Protein AF-A0A7C0V0Z5-F1 (afdb_monomer_lite)

Sequence (92 aa)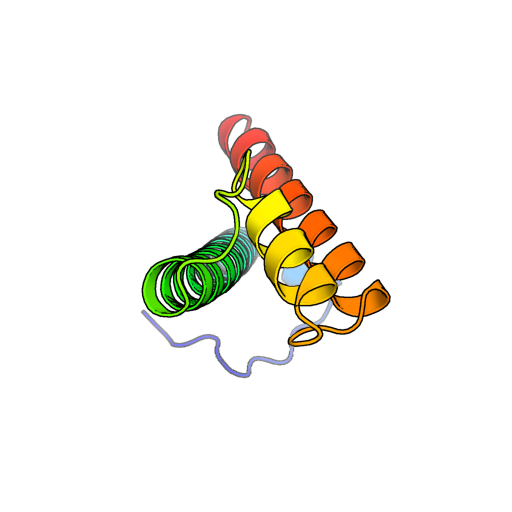:
MQTIRQRKISEEDFLKDDDLQDIVERNLEVAVEVLIDISNHIVGKRNYRKPENAADTFQVLAEEGILEENFARKLKGWVGLRNVIVHLSMLM

Structure (mmCIF, N/CA/C/O backbone):
data_AF-A0A7C0V0Z5-F1
#
_entry.id   AF-A0A7C0V0Z5-F1
#
loop_
_atom_site.group_PDB
_atom_site.id
_atom_site.type_symbol
_atom_site.label_atom_id
_atom_site.label_alt_id
_atom_site.label_comp_id
_atom_site.label_asym_id
_atom_site.label_entity_id
_atom_site.label_seq_id
_atom_site.pdbx_PDB_ins_code
_atom_site.Cartn_x
_atom_site.Cartn_y
_atom_site.Cartn_z
_atom_site.occupancy
_atom_site.B_iso_or_equiv
_atom_site.auth_seq_id
_atom_site.auth_comp_id
_atom_site.auth_asym_id
_atom_site.auth_atom_id
_atom_site.pdbx_PDB_model_num
ATOM 1 N N . MET A 1 1 ? -2.747 6.207 -25.368 1.00 41.91 1 MET A N 1
ATOM 2 C CA . MET A 1 1 ? -2.438 5.304 -24.237 1.00 41.91 1 MET A CA 1
ATOM 3 C C . MET A 1 1 ? -2.909 3.897 -24.572 1.00 41.91 1 MET A C 1
ATOM 5 O O . MET A 1 1 ? -4.089 3.601 -24.421 1.00 41.91 1 MET A O 1
ATOM 9 N N . GLN A 1 2 ? -2.016 3.052 -25.097 1.00 45.72 2 GLN A N 1
ATOM 10 C CA . GLN A 1 2 ? -2.298 1.623 -25.253 1.00 45.72 2 GLN A CA 1
ATOM 11 C C . GLN A 1 2 ? -2.376 0.985 -23.863 1.00 45.72 2 GLN A C 1
ATOM 13 O O . GLN A 1 2 ? -1.524 1.217 -23.011 1.00 45.72 2 GLN A O 1
ATOM 18 N N . THR A 1 3 ? -3.430 0.223 -23.602 1.00 52.84 3 THR A N 1
ATOM 19 C CA . THR A 1 3 ? -3.646 -0.411 -22.303 1.00 52.84 3 THR A CA 1
ATOM 20 C C . THR A 1 3 ? -2.765 -1.661 -22.225 1.00 52.84 3 THR A C 1
ATOM 22 O O . THR A 1 3 ? -3.115 -2.695 -22.781 1.00 52.84 3 THR A O 1
ATOM 25 N N . ILE A 1 4 ? -1.631 -1.587 -21.517 1.00 61.03 4 ILE A N 1
ATOM 26 C CA . ILE A 1 4 ? -0.631 -2.667 -21.295 1.00 61.03 4 ILE A CA 1
ATOM 27 C C . ILE A 1 4 ? -1.194 -3.895 -20.543 1.00 61.03 4 ILE A C 1
ATOM 29 O O . ILE A 1 4 ? -0.478 -4.827 -20.195 1.00 61.03 4 ILE A O 1
ATOM 33 N N . ARG A 1 5 ? -2.514 -3.956 -20.341 1.00 64.25 5 ARG A N 1
ATOM 34 C CA . ARG A 1 5 ? -3.210 -4.814 -19.376 1.00 64.25 5 ARG A CA 1
ATOM 35 C C . ARG A 1 5 ? -2.835 -6.296 -19.404 1.00 64.25 5 ARG A C 1
ATOM 37 O O . ARG A 1 5 ? -3.030 -6.929 -18.375 1.00 64.25 5 ARG A O 1
ATOM 44 N N . GLN A 1 6 ? -2.353 -6.855 -20.518 1.00 65.12 6 GLN A N 1
ATOM 45 C CA . GLN A 1 6 ? -2.021 -8.285 -20.621 1.00 65.12 6 GLN A CA 1
ATOM 46 C C . GLN A 1 6 ? -0.859 -8.597 -21.583 1.00 65.12 6 GLN A C 1
ATOM 48 O O . GLN A 1 6 ? -0.921 -9.564 -22.344 1.00 65.12 6 GLN A O 1
ATOM 53 N N . ARG A 1 7 ? 0.212 -7.794 -21.590 1.00 72.94 7 ARG A N 1
ATOM 54 C CA . ARG A 1 7 ? 1.404 -8.126 -22.387 1.00 72.94 7 ARG A CA 1
ATOM 55 C C . ARG A 1 7 ? 2.289 -9.101 -21.602 1.00 72.94 7 ARG A C 1
ATOM 57 O O . ARG A 1 7 ? 2.789 -8.755 -20.538 1.00 72.94 7 ARG A O 1
ATOM 64 N N . LYS A 1 8 ? 2.477 -10.325 -22.108 1.00 80.56 8 LYS A N 1
ATOM 65 C CA . LYS A 1 8 ? 3.548 -11.203 -21.613 1.00 80.56 8 LYS A CA 1
ATOM 66 C C . LYS A 1 8 ? 4.868 -10.649 -22.129 1.00 80.56 8 LYS A C 1
ATOM 68 O O . LYS A 1 8 ? 5.071 -10.613 -23.340 1.00 80.56 8 LYS A O 1
ATOM 73 N N . ILE A 1 9 ? 5.719 -10.213 -21.215 1.00 87.00 9 ILE A N 1
ATOM 74 C CA . ILE A 1 9 ? 7.058 -9.714 -21.501 1.00 87.00 9 ILE A CA 1
ATOM 75 C C . ILE A 1 9 ? 8.065 -10.560 -20.725 1.00 87.00 9 ILE A C 1
ATOM 77 O O . ILE A 1 9 ? 7.747 -11.050 -19.638 1.00 87.00 9 ILE A O 1
ATOM 81 N N . SER A 1 10 ? 9.233 -10.810 -21.316 1.00 92.12 10 SER A N 1
ATOM 82 C CA . SER A 1 10 ? 10.326 -11.436 -20.579 1.00 92.12 10 SER A CA 1
ATOM 83 C C . SER A 1 10 ? 10.891 -10.442 -19.559 1.00 92.12 10 SER A C 1
ATOM 85 O O . SER A 1 10 ? 10.738 -9.232 -19.711 1.00 92.12 10 SER A O 1
ATOM 87 N N . GLU A 1 11 ? 11.544 -10.937 -18.510 1.00 90.88 11 GLU A N 1
ATOM 88 C CA . GLU A 1 11 ? 12.234 -10.063 -17.554 1.00 90.88 11 GLU A CA 1
ATOM 89 C C . GLU A 1 11 ? 13.311 -9.217 -18.250 1.00 90.88 11 GLU A C 1
ATOM 91 O O . GLU A 1 11 ? 13.414 -8.022 -18.000 1.00 90.88 11 GLU A O 1
ATOM 96 N N . GLU A 1 12 ? 14.054 -9.811 -19.187 1.00 93.62 12 GLU A N 1
ATOM 97 C CA . GLU A 1 12 ? 15.100 -9.113 -19.936 1.00 93.62 12 GLU A CA 1
ATOM 98 C C . GLU A 1 12 ? 14.543 -7.970 -20.795 1.00 93.62 12 GLU A C 1
ATOM 100 O O . GLU A 1 12 ? 15.145 -6.901 -20.853 1.00 93.62 12 GLU A O 1
ATOM 105 N N . ASP A 1 13 ? 13.400 -8.179 -21.448 1.00 91.25 13 ASP A N 1
ATOM 106 C CA . ASP A 1 13 ? 12.758 -7.136 -22.250 1.00 91.25 13 ASP A CA 1
ATOM 107 C C . ASP A 1 13 ? 12.154 -6.039 -21.362 1.00 91.25 13 ASP A C 1
ATOM 109 O O . ASP A 1 13 ? 12.186 -4.873 -21.736 1.00 91.25 13 ASP A O 1
ATOM 113 N N . PHE A 1 14 ? 11.637 -6.392 -20.179 1.00 89.94 14 PHE A N 1
ATOM 114 C CA . PHE A 1 14 ? 11.119 -5.421 -19.211 1.00 89.94 14 PHE A CA 1
ATOM 115 C C . PHE A 1 14 ? 12.223 -4.499 -18.686 1.00 89.94 14 PHE A C 1
ATOM 117 O O . PHE A 1 14 ? 12.050 -3.286 -18.676 1.00 89.94 14 PHE A O 1
ATOM 124 N N . LEU A 1 15 ? 13.380 -5.061 -18.320 1.00 90.56 15 LEU A N 1
ATOM 125 C CA . LEU A 1 15 ? 14.527 -4.301 -17.807 1.00 90.56 15 LEU A CA 1
ATOM 126 C C . LEU A 1 15 ? 15.183 -3.380 -18.852 1.00 90.56 15 LEU A C 1
ATOM 128 O O . LEU A 1 15 ? 16.052 -2.587 -18.501 1.00 90.56 15 LEU A O 1
ATOM 132 N N . LYS A 1 16 ? 14.815 -3.506 -20.133 1.00 93.50 16 LYS A N 1
ATOM 133 C CA . LYS A 1 16 ? 15.304 -2.661 -21.236 1.00 93.50 16 LYS A CA 1
ATOM 134 C C . LYS A 1 16 ? 14.287 -1.607 -21.687 1.00 93.50 16 LYS A C 1
ATOM 136 O O . LYS A 1 16 ? 14.595 -0.842 -22.598 1.00 93.50 16 LYS A O 1
ATOM 141 N N . ASP A 1 17 ? 13.084 -1.609 -21.118 1.00 91.56 17 ASP A N 1
ATOM 142 C CA . ASP A 1 17 ? 11.971 -0.748 -21.520 1.00 91.56 17 ASP A CA 1
ATOM 143 C C . ASP A 1 17 ? 11.621 0.200 -20.364 1.00 91.56 17 ASP A C 1
ATOM 145 O O . ASP A 1 17 ? 10.860 -0.148 -19.458 1.00 91.56 17 ASP A O 1
ATOM 149 N N . ASP A 1 18 ? 12.236 1.384 -20.367 1.00 89.88 18 ASP A N 1
ATOM 150 C CA . ASP A 1 18 ? 12.065 2.393 -19.313 1.00 89.88 18 ASP A CA 1
ATOM 151 C C . ASP A 1 18 ? 10.621 2.927 -19.267 1.00 89.88 18 ASP A C 1
ATOM 153 O O . ASP A 1 18 ? 10.041 3.052 -18.191 1.00 89.88 18 ASP A O 1
ATOM 157 N N . ASP A 1 19 ? 9.979 3.121 -20.428 1.00 89.50 19 ASP A N 1
ATOM 158 C CA . ASP A 1 19 ? 8.569 3.531 -20.507 1.00 89.50 19 ASP A CA 1
ATOM 159 C C . ASP A 1 19 ? 7.658 2.502 -19.816 1.00 89.50 19 ASP A C 1
ATOM 161 O O . ASP A 1 19 ? 6.685 2.841 -19.133 1.00 89.50 19 ASP A O 1
ATOM 165 N N . LEU A 1 20 ? 7.940 1.211 -20.006 1.00 88.62 20 LEU A N 1
ATOM 166 C CA . LEU A 1 20 ? 7.173 0.148 -19.374 1.00 88.62 20 LEU A CA 1
ATOM 167 C C . LEU A 1 20 ? 7.413 0.076 -17.863 1.00 88.62 20 LEU A C 1
ATOM 169 O O . LEU A 1 20 ? 6.457 -0.193 -17.126 1.00 88.62 20 LEU A O 1
ATOM 173 N N . GLN A 1 21 ? 8.642 0.320 -17.406 1.00 89.00 21 GLN A N 1
ATOM 174 C CA . GLN A 1 21 ? 8.966 0.418 -15.982 1.00 89.00 21 GLN A CA 1
ATOM 175 C C . GLN A 1 21 ? 8.189 1.569 -15.333 1.00 89.00 21 GLN A C 1
ATOM 177 O O . GLN A 1 21 ? 7.421 1.309 -14.403 1.00 89.00 21 GLN A O 1
ATOM 182 N N . ASP A 1 22 ? 8.235 2.774 -15.908 1.00 89.12 22 ASP A N 1
ATOM 183 C CA . ASP A 1 22 ? 7.489 3.951 -15.437 1.00 89.12 22 ASP A CA 1
ATOM 184 C C . ASP A 1 22 ? 5.981 3.680 -15.338 1.00 89.12 22 ASP A C 1
ATOM 186 O O . ASP A 1 22 ? 5.298 4.054 -14.375 1.00 89.12 22 ASP A O 1
ATOM 190 N N . ILE A 1 23 ? 5.423 2.988 -16.335 1.00 89.25 23 ILE A N 1
ATOM 191 C CA . ILE A 1 23 ? 4.002 2.637 -16.340 1.00 89.25 23 ILE A CA 1
ATOM 192 C C . ILE A 1 23 ? 3.675 1.640 -15.225 1.00 89.25 23 ILE A C 1
ATOM 194 O O . ILE A 1 23 ? 2.625 1.761 -14.584 1.00 89.25 23 ILE A O 1
ATOM 198 N N . VAL A 1 24 ? 4.519 0.632 -14.996 1.00 89.00 24 VAL A N 1
ATOM 199 C CA . VAL A 1 24 ? 4.316 -0.344 -13.916 1.00 89.00 24 VAL A CA 1
ATOM 200 C C . VAL A 1 24 ? 4.434 0.330 -12.554 1.00 89.00 24 VAL A C 1
ATOM 202 O O . VAL A 1 24 ? 3.546 0.139 -11.721 1.00 89.00 24 VAL A O 1
ATOM 205 N N . GLU A 1 25 ? 5.455 1.158 -12.352 1.00 90.56 25 GLU A N 1
ATOM 206 C CA . GLU A 1 25 ? 5.658 1.944 -11.136 1.00 90.56 25 GLU A CA 1
ATOM 207 C C . GLU A 1 25 ? 4.436 2.803 -10.824 1.00 90.56 25 GLU A C 1
ATOM 209 O O . GLU A 1 25 ? 3.820 2.653 -9.764 1.00 90.56 25 GLU A O 1
ATOM 214 N N . ARG A 1 26 ? 3.978 3.603 -11.792 1.00 90.38 26 ARG A N 1
ATOM 215 C CA . ARG A 1 26 ? 2.789 4.441 -11.620 1.00 90.38 26 ARG A CA 1
ATOM 216 C C . ARG A 1 26 ? 1.535 3.624 -11.314 1.00 90.38 26 ARG A C 1
ATOM 218 O O . ARG A 1 26 ? 0.703 4.032 -10.501 1.00 90.38 26 ARG A O 1
ATOM 225 N N . ASN A 1 27 ? 1.361 2.471 -11.956 1.00 91.19 27 ASN A N 1
ATOM 226 C CA . ASN A 1 27 ? 0.215 1.607 -11.681 1.00 91.19 27 ASN A CA 1
ATOM 227 C C . ASN A 1 27 ? 0.266 1.019 -10.263 1.00 91.19 27 ASN A C 1
ATOM 229 O O . ASN A 1 27 ? -0.780 0.920 -9.617 1.00 91.19 27 ASN A O 1
ATOM 233 N N . LEU A 1 28 ? 1.453 0.655 -9.766 1.00 91.50 28 LEU A N 1
ATOM 234 C CA . LEU A 1 28 ? 1.639 0.190 -8.391 1.00 91.50 28 LEU A CA 1
ATOM 235 C C . LEU A 1 28 ? 1.334 1.300 -7.384 1.00 91.50 28 LEU A C 1
ATOM 237 O O . LEU A 1 28 ? 0.605 1.058 -6.422 1.00 91.50 28 LEU A O 1
ATOM 241 N N . GLU A 1 29 ? 1.808 2.522 -7.624 1.00 92.31 29 GLU A N 1
ATOM 242 C CA . GLU A 1 29 ? 1.500 3.673 -6.770 1.00 92.31 29 GLU A CA 1
ATOM 243 C C . GLU A 1 29 ? -0.006 3.928 -6.670 1.00 92.31 29 GLU A C 1
ATOM 245 O O . GLU A 1 29 ? -0.545 4.063 -5.569 1.00 92.31 29 GLU A O 1
ATOM 250 N N . VAL A 1 30 ? -0.695 3.946 -7.816 1.00 93.81 30 VAL A N 1
ATOM 251 C CA . VAL A 1 30 ? -2.149 4.150 -7.878 1.00 93.81 30 VAL A CA 1
ATOM 252 C C . VAL A 1 30 ? -2.886 3.028 -7.149 1.00 93.81 30 VAL A C 1
ATOM 254 O O . VAL A 1 30 ? -3.834 3.298 -6.415 1.00 93.81 30 VAL A O 1
ATOM 257 N N . ALA A 1 31 ? -2.453 1.774 -7.305 1.00 94.31 31 ALA A N 1
ATOM 258 C CA . ALA A 1 31 ? -3.063 0.651 -6.602 1.00 94.31 31 ALA A CA 1
ATOM 259 C C . ALA A 1 31 ? -2.923 0.784 -5.076 1.00 94.31 31 ALA A C 1
ATOM 261 O O . ALA A 1 31 ? -3.890 0.548 -4.351 1.00 94.31 31 ALA A O 1
ATOM 262 N N . VAL A 1 32 ? -1.749 1.195 -4.586 1.00 95.19 32 VAL A N 1
ATOM 263 C CA . VAL A 1 32 ? -1.513 1.412 -3.151 1.00 95.19 32 VAL A CA 1
ATOM 264 C C . VAL A 1 32 ? -2.359 2.567 -2.611 1.00 95.19 32 VAL A C 1
ATOM 266 O O . VAL A 1 32 ? -2.956 2.416 -1.547 1.00 95.19 32 VAL A O 1
ATOM 269 N N . GLU A 1 33 ? -2.476 3.678 -3.342 1.00 95.19 33 GLU A N 1
ATOM 270 C CA . GLU A 1 33 ? -3.329 4.810 -2.944 1.00 95.19 33 GLU A CA 1
ATOM 271 C C . GLU A 1 33 ? -4.803 4.394 -2.831 1.00 95.19 33 GLU A C 1
ATOM 273 O O . GLU A 1 33 ? -5.442 4.642 -1.813 1.00 95.19 33 GLU A O 1
ATOM 278 N N . VAL A 1 34 ? -5.323 3.650 -3.813 1.00 97.31 34 VAL A N 1
ATOM 279 C CA . VAL A 1 34 ? -6.710 3.153 -3.781 1.00 97.31 34 VAL A CA 1
ATOM 280 C C . VAL A 1 34 ? -6.958 2.247 -2.569 1.00 97.31 34 VAL A C 1
ATOM 282 O O . VAL A 1 34 ? -8.020 2.317 -1.948 1.00 97.31 34 VAL A O 1
ATOM 285 N N . LEU A 1 35 ? -5.991 1.404 -2.198 1.00 97.06 35 LEU A N 1
ATOM 286 C CA . LEU A 1 35 ? -6.100 0.561 -1.002 1.00 97.06 35 LEU A CA 1
ATOM 287 C C . LEU A 1 35 ? -6.142 1.394 0.288 1.00 97.06 35 LEU A C 1
ATOM 289 O O . LEU A 1 35 ? -6.915 1.072 1.196 1.00 97.06 35 LEU A O 1
ATOM 293 N N . ILE A 1 36 ? -5.344 2.462 0.365 1.00 97.44 36 ILE A N 1
ATOM 294 C CA . ILE A 1 36 ? -5.341 3.402 1.494 1.00 97.44 36 ILE A CA 1
ATOM 295 C C . ILE A 1 36 ? -6.688 4.133 1.574 1.00 97.44 36 ILE A C 1
ATOM 297 O O . ILE A 1 36 ? -7.295 4.169 2.645 1.00 97.44 36 ILE A O 1
ATOM 301 N N . ASP A 1 37 ? -7.193 4.650 0.454 1.00 98.00 37 ASP A N 1
ATOM 302 C CA . ASP A 1 37 ? -8.463 5.379 0.378 1.00 98.00 37 ASP A CA 1
ATOM 303 C C . ASP A 1 37 ? -9.655 4.525 0.810 1.00 98.00 37 ASP A C 1
ATOM 305 O O . ASP A 1 37 ? -10.473 4.956 1.626 1.00 98.00 37 ASP A O 1
ATOM 309 N N . ILE A 1 38 ? -9.740 3.287 0.312 1.00 97.94 38 ILE A N 1
ATOM 310 C CA . ILE A 1 38 ? -10.789 2.341 0.713 1.00 97.94 38 ILE A CA 1
ATOM 311 C C . ILE A 1 38 ? -10.716 2.082 2.218 1.00 97.94 38 ILE A C 1
ATOM 313 O O . ILE A 1 38 ? -11.742 2.090 2.903 1.00 97.94 38 ILE A O 1
ATOM 317 N N . SER A 1 39 ? -9.510 1.885 2.746 1.00 97.88 39 SER A N 1
ATOM 318 C CA . SER A 1 39 ? -9.321 1.601 4.166 1.00 97.88 39 SER A CA 1
ATOM 319 C C . SER A 1 39 ? -9.719 2.790 5.037 1.00 97.88 39 SER A C 1
ATOM 321 O O . SER A 1 39 ? -10.506 2.633 5.969 1.00 97.88 39 SER A O 1
ATOM 323 N N . ASN A 1 40 ? -9.293 3.999 4.667 1.00 97.75 40 ASN A N 1
ATOM 324 C CA . ASN A 1 40 ? -9.686 5.236 5.337 1.00 97.75 40 ASN A CA 1
ATOM 325 C C . ASN A 1 40 ? -11.197 5.478 5.263 1.00 97.75 40 ASN A C 1
ATOM 327 O O . ASN A 1 40 ? -11.802 5.898 6.251 1.00 97.75 40 ASN A O 1
ATOM 331 N N . HIS A 1 41 ? -11.827 5.176 4.125 1.00 97.94 41 HIS A N 1
ATOM 332 C CA . HIS A 1 41 ? -13.275 5.267 3.982 1.00 97.94 41 HIS A CA 1
ATOM 333 C C . HIS A 1 41 ? -13.996 4.333 4.961 1.00 97.94 41 HIS A C 1
ATOM 335 O O . HIS A 1 41 ? -14.951 4.749 5.621 1.00 97.94 41 HIS A O 1
ATOM 341 N N . ILE A 1 42 ? -13.536 3.084 5.093 1.00 98.06 42 ILE A N 1
ATOM 342 C CA . ILE A 1 42 ? -14.102 2.114 6.040 1.00 98.06 42 ILE A CA 1
ATOM 343 C C . ILE A 1 42 ? -13.917 2.603 7.479 1.00 98.06 42 ILE A C 1
ATOM 345 O O . ILE A 1 42 ? -14.897 2.656 8.225 1.00 98.06 42 ILE A O 1
ATOM 349 N N . VAL A 1 43 ? -12.698 3.009 7.846 1.00 98.06 43 VAL A N 1
ATOM 350 C CA . VAL A 1 43 ? -12.362 3.531 9.178 1.00 98.06 43 VAL A CA 1
ATOM 351 C C . VAL A 1 43 ? -13.254 4.715 9.552 1.00 98.06 43 VAL A C 1
ATOM 353 O O . VAL A 1 43 ? -13.877 4.704 10.614 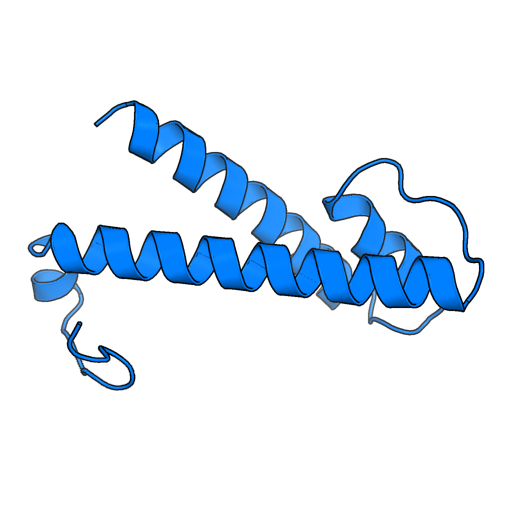1.00 98.06 43 VAL A O 1
ATOM 356 N N . GLY A 1 44 ? -13.393 5.699 8.658 1.00 97.56 44 GLY A N 1
ATOM 357 C CA . GLY A 1 44 ? -14.235 6.874 8.886 1.00 97.56 44 GLY A CA 1
ATOM 358 C C . GLY A 1 44 ? -15.724 6.537 8.977 1.00 97.56 44 GLY A C 1
ATOM 359 O O . GLY A 1 44 ? -16.424 7.045 9.849 1.00 97.56 44 GLY A O 1
ATOM 360 N N . LYS A 1 45 ? -16.220 5.632 8.124 1.00 98.00 45 LYS A N 1
ATOM 361 C CA . LYS A 1 45 ? -17.637 5.234 8.114 1.00 98.00 45 LYS A CA 1
ATOM 362 C C . LYS A 1 45 ? -18.040 4.415 9.340 1.00 98.00 45 LYS A C 1
ATOM 364 O O . LYS A 1 45 ? -19.203 4.444 9.738 1.00 98.00 45 LYS A O 1
ATOM 369 N N . ARG A 1 46 ? -17.105 3.657 9.911 1.00 96.75 46 ARG A N 1
ATOM 370 C CA . ARG A 1 46 ? -17.323 2.821 11.100 1.00 96.75 46 ARG A CA 1
ATOM 371 C C . ARG A 1 46 ? -16.922 3.505 12.405 1.00 96.75 46 ARG A C 1
ATOM 373 O O . ARG A 1 46 ? -17.192 2.950 13.463 1.00 96.75 46 ARG A O 1
ATOM 380 N N . ASN A 1 47 ? -16.354 4.710 12.326 1.00 95.81 47 ASN A N 1
ATOM 381 C CA . ASN A 1 47 ? -15.881 5.487 13.469 1.00 95.81 47 ASN A CA 1
ATOM 382 C C . ASN A 1 47 ? -14.868 4.710 14.334 1.00 95.81 47 ASN A C 1
ATOM 384 O O . ASN A 1 47 ? -14.927 4.751 15.563 1.00 95.81 47 ASN A O 1
ATOM 388 N N . TYR A 1 48 ? -13.963 3.979 13.676 1.00 98.00 48 TYR A N 1
ATOM 389 C CA . TYR A 1 48 ? -12.847 3.298 14.335 1.00 98.00 48 TYR A CA 1
ATOM 390 C C . TYR A 1 48 ? -11.787 4.295 14.809 1.00 98.00 48 TYR A C 1
ATOM 392 O O . TYR A 1 48 ? -11.879 5.500 14.544 1.00 98.00 48 TYR A O 1
ATOM 400 N N . ARG A 1 49 ? -10.757 3.801 15.513 1.00 97.81 49 ARG A N 1
ATOM 401 C CA . ARG A 1 49 ? -9.654 4.667 15.941 1.00 97.81 49 ARG A CA 1
ATOM 402 C C . ARG A 1 49 ? -9.016 5.358 14.735 1.00 97.81 49 ARG A C 1
ATOM 404 O O . ARG A 1 49 ? -8.895 4.788 13.650 1.00 97.81 49 ARG A O 1
ATOM 411 N N . LYS A 1 50 ? -8.577 6.598 14.942 1.00 96.44 50 LYS A N 1
ATOM 412 C CA . LYS A 1 50 ? -7.881 7.358 13.907 1.00 96.44 50 LYS A CA 1
ATOM 413 C C . LYS A 1 50 ? -6.519 6.701 13.614 1.00 96.44 50 LYS A C 1
ATOM 415 O O . LYS A 1 50 ? -5.781 6.451 14.569 1.00 96.44 50 LYS A O 1
ATOM 420 N N . PRO A 1 51 ? -6.172 6.450 12.341 1.00 97.06 51 PRO A N 1
ATOM 421 C CA . PRO A 1 51 ? -4.858 5.944 11.983 1.00 97.06 51 PRO A CA 1
ATOM 422 C C . PRO A 1 51 ? -3.799 7.046 12.119 1.00 97.06 51 PRO A C 1
ATOM 424 O O . PRO A 1 51 ? -4.064 8.215 11.825 1.00 97.06 51 PRO A O 1
ATOM 427 N N . GLU A 1 52 ? -2.595 6.678 12.553 1.00 96.69 52 GLU A N 1
ATOM 428 C CA . GLU A 1 52 ? -1.466 7.605 12.729 1.00 96.69 52 GLU A CA 1
ATOM 429 C C . GLU A 1 52 ? -0.841 8.030 11.395 1.00 96.69 52 GLU A C 1
ATOM 431 O O . GLU A 1 52 ? -0.350 9.148 11.244 1.00 96.69 52 GLU A O 1
ATOM 436 N N . ASN A 1 53 ? -0.856 7.128 10.415 1.00 95.75 53 ASN A N 1
ATOM 437 C CA . ASN A 1 53 ? -0.342 7.340 9.068 1.00 95.75 53 ASN A CA 1
ATOM 438 C C . ASN A 1 53 ? -1.058 6.410 8.072 1.00 95.75 53 ASN A C 1
ATOM 440 O O . ASN A 1 53 ? -1.877 5.573 8.454 1.00 95.75 53 ASN A O 1
ATOM 444 N N . ALA A 1 54 ? -0.729 6.537 6.785 1.00 93.75 54 ALA A N 1
ATOM 445 C CA . ALA A 1 54 ? -1.357 5.748 5.729 1.00 93.75 54 ALA A CA 1
ATOM 446 C C . ALA A 1 54 ? -1.181 4.229 5.898 1.00 93.75 5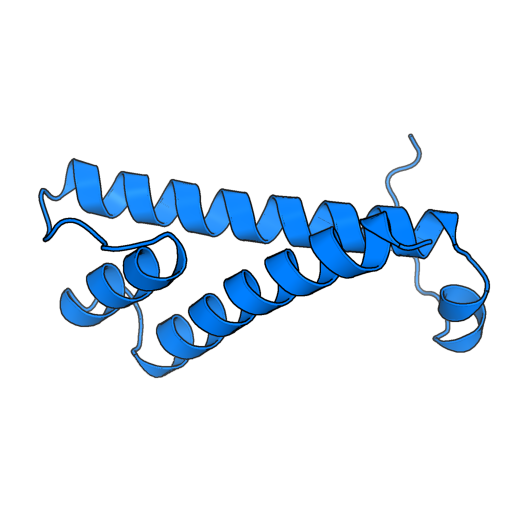4 ALA A C 1
ATOM 448 O O . ALA A 1 54 ? -2.092 3.485 5.572 1.00 93.75 54 ALA A O 1
ATOM 449 N N . ALA A 1 55 ? -0.054 3.746 6.427 1.00 95.50 55 ALA A N 1
ATOM 450 C CA . ALA A 1 55 ? 0.149 2.315 6.658 1.00 95.50 55 ALA A CA 1
ATOM 451 C C . ALA A 1 55 ? -0.658 1.810 7.869 1.00 95.50 55 ALA A C 1
ATOM 453 O O . ALA A 1 55 ? -1.119 0.667 7.892 1.00 95.50 55 ALA A O 1
ATOM 454 N N . ASP A 1 56 ? -0.862 2.663 8.872 1.00 97.62 56 ASP A N 1
ATOM 455 C CA . ASP A 1 56 ? -1.620 2.333 10.078 1.00 97.62 56 ASP A CA 1
ATOM 456 C C . ASP A 1 56 ? -3.120 2.117 9.805 1.00 97.62 56 ASP A C 1
ATOM 458 O O . ASP A 1 56 ? -3.761 1.358 10.525 1.00 97.62 56 ASP A O 1
ATOM 462 N N . THR A 1 57 ? -3.669 2.652 8.706 1.00 97.75 57 THR A N 1
ATOM 463 C CA . THR A 1 57 ? -5.062 2.375 8.289 1.00 97.75 57 THR A CA 1
ATOM 464 C C . THR A 1 57 ? -5.343 0.870 8.169 1.00 97.75 57 THR A C 1
ATOM 466 O O . THR A 1 57 ? -6.387 0.388 8.600 1.00 97.75 57 THR A O 1
ATOM 469 N N . PHE A 1 58 ? -4.370 0.088 7.684 1.00 98.12 58 PHE A N 1
ATOM 470 C CA . PHE A 1 58 ? -4.506 -1.364 7.567 1.00 98.12 58 PHE A CA 1
ATOM 471 C C . PHE A 1 58 ? -4.449 -2.063 8.927 1.00 98.12 58 PHE A C 1
ATOM 473 O O . PHE A 1 58 ? -5.065 -3.114 9.089 1.00 98.12 58 PHE A O 1
ATOM 480 N N . GLN A 1 59 ? -3.738 -1.489 9.905 1.00 98.31 59 GLN A N 1
ATOM 481 C CA . GLN A 1 59 ? -3.723 -2.020 11.268 1.00 98.31 59 GLN A CA 1
ATOM 482 C C . GLN A 1 59 ? -5.070 -1.832 11.944 1.00 98.31 59 GLN A C 1
ATOM 484 O O . GLN A 1 59 ? -5.563 -2.773 12.551 1.00 98.31 59 GLN A O 1
ATOM 489 N N . VAL A 1 60 ? -5.673 -0.648 11.795 1.00 98.38 60 VAL A N 1
ATOM 490 C CA . VAL A 1 60 ? -7.012 -0.370 12.329 1.00 98.38 60 VAL A CA 1
ATOM 491 C C . VAL A 1 60 ? -8.004 -1.409 11.808 1.00 98.38 60 VAL A C 1
ATOM 493 O O . VAL A 1 60 ? -8.768 -1.982 12.574 1.00 98.38 60 VAL A O 1
ATOM 496 N N . LEU A 1 61 ? -7.954 -1.726 10.512 1.00 98.44 61 LEU A N 1
ATOM 497 C CA . LEU A 1 61 ? -8.819 -2.761 9.948 1.00 98.44 61 LEU A CA 1
ATOM 498 C C . LEU A 1 61 ? -8.517 -4.174 10.477 1.00 98.44 61 LEU A C 1
ATOM 500 O O . LEU A 1 61 ? -9.436 -4.986 10.564 1.00 98.44 61 LEU A O 1
ATOM 504 N N . ALA A 1 62 ? -7.265 -4.491 10.812 1.00 98.38 62 ALA A N 1
ATOM 505 C CA . ALA A 1 62 ? -6.908 -5.782 11.400 1.00 98.38 62 ALA A CA 1
ATOM 506 C C . ALA A 1 62 ? -7.364 -5.913 12.859 1.00 98.38 62 ALA A C 1
ATOM 508 O O . ALA A 1 62 ? -7.885 -6.957 13.245 1.00 98.38 62 ALA A O 1
ATOM 509 N N . GLU A 1 63 ? -7.227 -4.846 13.649 1.00 98.19 63 GLU A N 1
ATOM 510 C CA . GLU A 1 63 ? -7.722 -4.765 15.031 1.00 98.19 63 GLU A CA 1
ATOM 511 C C . GLU A 1 63 ? -9.238 -5.004 15.103 1.00 98.19 63 GLU A C 1
ATOM 513 O O . GLU A 1 63 ? -9.718 -5.695 15.998 1.00 98.19 63 GLU A O 1
ATOM 518 N N . GLU A 1 64 ? -9.979 -4.504 14.112 1.00 98.12 64 GLU A N 1
ATOM 519 C CA . GLU A 1 64 ? -11.432 -4.675 13.980 1.00 98.12 64 GLU A CA 1
ATOM 520 C C . GLU A 1 64 ? -11.835 -5.991 13.282 1.00 98.12 64 GLU A C 1
ATOM 522 O O . GLU A 1 64 ? -13.013 -6.225 13.003 1.00 98.12 64 GLU A O 1
ATOM 527 N N . GLY A 1 65 ? -10.869 -6.861 12.960 1.00 97.50 65 GLY A N 1
ATOM 528 C CA . GLY A 1 65 ? -11.105 -8.172 12.347 1.00 97.50 65 GLY A CA 1
ATOM 529 C C . GLY A 1 65 ? -11.560 -8.140 10.883 1.00 97.50 65 GLY A C 1
ATOM 530 O O . GLY A 1 65 ? -12.029 -9.153 10.367 1.00 97.50 65 GLY A O 1
ATOM 531 N N . ILE A 1 66 ? -11.435 -6.999 10.196 1.00 97.62 66 ILE A N 1
ATOM 532 C CA . ILE A 1 66 ? -11.772 -6.851 8.769 1.00 97.62 66 ILE A CA 1
ATOM 533 C C . ILE A 1 66 ? -10.665 -7.428 7.884 1.00 97.62 66 ILE A C 1
ATOM 535 O O . ILE A 1 66 ? -10.947 -8.008 6.835 1.00 97.62 66 ILE A O 1
ATOM 539 N N . LEU A 1 67 ? -9.407 -7.264 8.296 1.00 97.81 67 LEU A N 1
ATOM 540 C CA . LEU A 1 67 ? -8.251 -7.859 7.635 1.00 97.81 67 LEU A CA 1
ATOM 541 C C . LEU A 1 67 ? -7.584 -8.873 8.557 1.00 97.81 67 LEU A C 1
ATOM 543 O O . LEU A 1 67 ? -7.472 -8.667 9.761 1.00 97.81 67 LEU A O 1
ATOM 547 N N . GLU A 1 68 ? -7.051 -9.943 7.976 1.00 98.25 68 GLU A N 1
ATOM 548 C CA . GLU A 1 68 ? -6.104 -10.779 8.700 1.00 98.25 68 GLU A CA 1
ATOM 549 C C . GLU A 1 68 ? -4.826 -9.985 8.993 1.00 98.25 68 GLU A C 1
ATOM 551 O O . GLU A 1 68 ? -4.269 -9.323 8.113 1.00 98.25 68 GLU A O 1
ATOM 556 N N . GLU A 1 69 ? -4.303 -10.123 10.208 1.00 97.50 69 GLU A N 1
ATOM 557 C CA . GLU A 1 69 ? -3.098 -9.431 10.678 1.00 97.50 69 GLU A CA 1
ATOM 558 C C . GLU A 1 69 ? -1.896 -9.620 9.727 1.00 97.50 69 GLU A C 1
ATOM 560 O O . GLU A 1 69 ? -1.162 -8.680 9.423 1.00 97.50 69 GLU A O 1
ATOM 565 N N . ASN A 1 70 ? -1.719 -10.822 9.165 1.00 97.88 70 ASN A N 1
ATOM 566 C CA . ASN A 1 70 ? -0.655 -11.090 8.193 1.00 97.88 70 ASN A CA 1
ATOM 567 C C . ASN A 1 70 ? -0.853 -10.352 6.865 1.0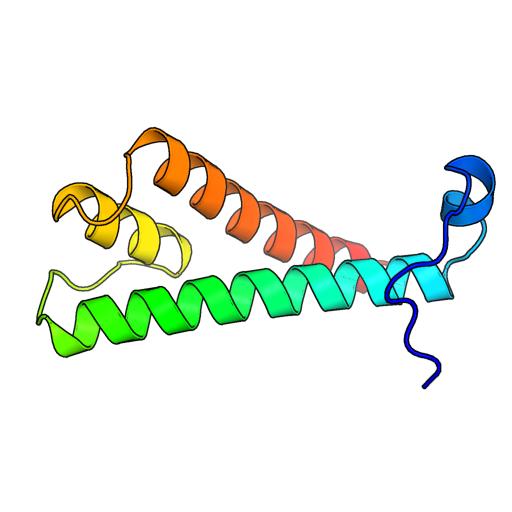0 97.88 70 ASN A C 1
ATOM 569 O O . ASN A 1 70 ? 0.125 -9.957 6.228 1.00 97.88 70 ASN A O 1
ATOM 573 N N . PHE A 1 71 ? -2.099 -10.166 6.433 1.00 97.31 71 PHE A N 1
ATOM 574 C CA . PHE A 1 71 ? -2.402 -9.429 5.215 1.00 97.31 71 PHE A CA 1
ATOM 575 C C . PHE A 1 71 ? -2.239 -7.922 5.430 1.00 97.31 71 PHE A C 1
ATOM 577 O O . PHE A 1 71 ? -1.583 -7.268 4.621 1.00 97.31 71 PHE A O 1
ATOM 584 N N . ALA A 1 72 ? -2.698 -7.391 6.566 1.00 97.56 72 ALA A N 1
ATOM 585 C CA . ALA A 1 72 ? -2.441 -6.005 6.953 1.00 97.56 72 ALA A CA 1
ATOM 586 C C . ALA A 1 72 ? -0.935 -5.697 7.006 1.00 97.56 72 ALA A C 1
ATOM 588 O O . ALA A 1 72 ? -0.490 -4.688 6.456 1.00 97.56 72 ALA A O 1
ATOM 589 N N . ARG A 1 73 ? -0.118 -6.605 7.564 1.00 96.81 73 ARG A N 1
ATOM 590 C CA . ARG A 1 73 ? 1.351 -6.474 7.568 1.00 96.81 73 ARG A CA 1
ATOM 591 C C . ARG A 1 73 ? 1.942 -6.387 6.158 1.00 96.81 73 ARG A C 1
ATOM 593 O O . ARG A 1 73 ? 2.840 -5.581 5.925 1.00 96.81 73 ARG A O 1
ATOM 600 N N . LYS A 1 74 ? 1.431 -7.179 5.208 1.00 97.06 74 LYS A N 1
ATOM 601 C CA . LYS A 1 74 ? 1.847 -7.104 3.796 1.00 97.06 74 LYS A CA 1
ATOM 602 C C . LYS A 1 74 ? 1.475 -5.755 3.179 1.00 97.06 74 LYS A C 1
ATOM 604 O O . LYS A 1 74 ? 2.327 -5.137 2.552 1.00 97.06 74 LYS A O 1
ATOM 609 N N . LEU A 1 75 ? 0.245 -5.278 3.385 1.00 96.75 75 LEU A N 1
ATOM 610 C CA . LEU A 1 75 ? -0.227 -3.982 2.872 1.00 96.75 75 LEU A CA 1
ATOM 611 C C . LEU A 1 75 ? 0.587 -2.802 3.409 1.00 96.75 75 LEU A C 1
ATOM 613 O O . LEU A 1 75 ? 0.942 -1.909 2.645 1.00 96.75 75 LEU A O 1
ATOM 617 N N . LYS A 1 76 ? 0.995 -2.845 4.681 1.00 95.75 76 LYS A N 1
ATOM 618 C CA . LYS A 1 76 ? 1.956 -1.879 5.239 1.00 95.75 76 LYS A CA 1
ATOM 619 C C . LYS A 1 76 ? 3.275 -1.851 4.457 1.00 95.75 76 LYS A C 1
ATOM 621 O O . LYS A 1 76 ? 3.795 -0.774 4.178 1.00 95.75 76 LYS A O 1
ATOM 626 N N . GLY A 1 77 ? 3.788 -3.018 4.060 1.00 95.12 77 GLY A N 1
ATOM 627 C CA . GLY A 1 77 ? 4.977 -3.129 3.210 1.00 95.12 77 GLY A CA 1
ATOM 628 C C . GLY A 1 77 ? 4.803 -2.474 1.835 1.00 95.12 77 GLY A C 1
ATOM 629 O O . GLY A 1 77 ? 5.719 -1.810 1.358 1.00 95.12 77 GLY A O 1
ATOM 630 N N . TRP A 1 78 ? 3.613 -2.577 1.235 1.00 94.88 78 TR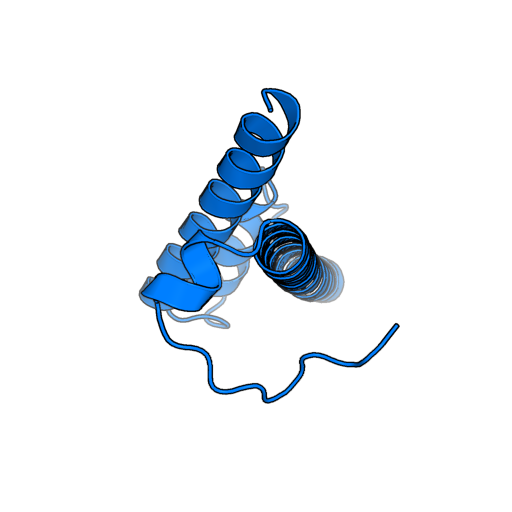P A N 1
ATOM 631 C CA . TRP A 1 78 ? 3.298 -1.928 -0.044 1.00 94.88 78 TRP A CA 1
ATOM 632 C C . TRP A 1 78 ? 3.299 -0.395 0.038 1.00 94.88 78 TRP A C 1
ATOM 634 O O . TRP A 1 78 ? 3.728 0.263 -0.908 1.00 94.88 78 TRP A O 1
ATOM 644 N N . VAL A 1 79 ? 2.908 0.185 1.178 1.00 93.44 79 VAL A N 1
ATOM 645 C CA . VAL A 1 79 ? 3.058 1.635 1.419 1.00 93.44 79 VAL A CA 1
ATOM 646 C C . VAL A 1 79 ? 4.533 2.035 1.436 1.00 93.44 79 VAL A C 1
ATOM 648 O O . VAL A 1 79 ? 4.908 3.044 0.842 1.00 93.44 79 VAL A O 1
ATOM 651 N N . GLY A 1 80 ? 5.384 1.222 2.068 1.00 90.31 80 GLY A N 1
ATOM 652 C CA . GLY A 1 80 ? 6.833 1.422 2.050 1.00 90.31 80 GLY A CA 1
ATOM 653 C C . GLY A 1 80 ? 7.419 1.343 0.639 1.00 90.31 80 GLY A C 1
ATOM 654 O O . 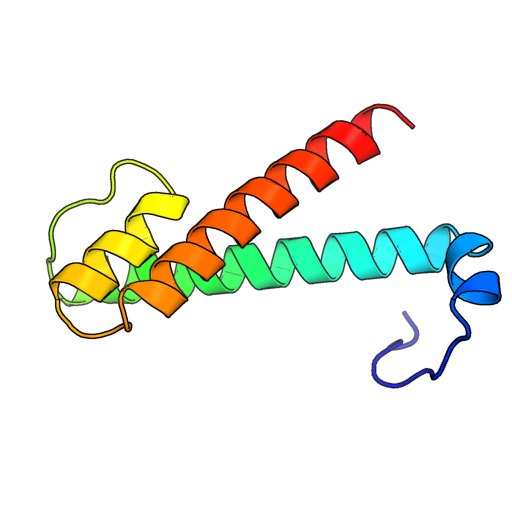GLY A 1 80 ? 8.200 2.210 0.260 1.00 90.31 80 GLY A O 1
ATOM 655 N N . LEU A 1 81 ? 6.995 0.356 -0.157 1.00 89.00 81 LEU A N 1
ATOM 656 C CA . LEU A 1 81 ? 7.427 0.213 -1.549 1.00 89.00 81 LEU A CA 1
ATOM 657 C C . LEU A 1 81 ? 7.070 1.445 -2.386 1.00 89.00 81 LEU A C 1
ATOM 659 O O . LEU A 1 81 ? 7.935 1.966 -3.080 1.00 89.00 81 LEU A O 1
ATOM 663 N N . ARG A 1 82 ? 5.832 1.945 -2.285 1.00 87.50 82 ARG A N 1
ATOM 664 C CA . ARG A 1 82 ? 5.415 3.182 -2.962 1.00 87.50 82 ARG A CA 1
ATOM 665 C C . ARG A 1 82 ? 6.346 4.346 -2.611 1.00 87.50 82 ARG A C 1
ATOM 667 O O . ARG A 1 82 ? 6.757 5.080 -3.500 1.00 87.50 82 ARG A O 1
ATOM 674 N N . ASN A 1 83 ? 6.716 4.499 -1.338 1.00 83.81 83 ASN A N 1
ATOM 675 C CA . ASN A 1 83 ? 7.646 5.556 -0.936 1.00 83.81 83 ASN A CA 1
ATOM 676 C C . ASN A 1 83 ? 9.017 5.379 -1.594 1.00 83.81 83 ASN A C 1
ATOM 678 O O . ASN A 1 83 ? 9.595 6.361 -2.041 1.00 83.81 83 ASN A O 1
ATOM 682 N N . VAL A 1 84 ? 9.530 4.151 -1.672 1.00 87.62 84 VAL A N 1
ATOM 683 C CA . VAL A 1 84 ? 10.804 3.867 -2.345 1.00 87.62 84 VAL A CA 1
ATOM 684 C C . VAL A 1 84 ? 10.728 4.206 -3.833 1.00 87.62 84 VAL A C 1
ATOM 686 O O . VAL A 1 84 ? 11.615 4.903 -4.310 1.00 87.62 84 VAL A O 1
ATOM 689 N N . ILE A 1 85 ? 9.662 3.792 -4.528 1.00 84.38 85 ILE A N 1
ATOM 690 C CA . ILE A 1 85 ? 9.442 4.101 -5.951 1.00 84.38 85 ILE A CA 1
ATOM 691 C C . ILE A 1 85 ? 9.482 5.615 -6.172 1.00 84.38 85 ILE A C 1
ATOM 693 O O . ILE A 1 85 ? 10.320 6.077 -6.931 1.00 84.38 85 ILE A O 1
ATOM 697 N N . VAL A 1 86 ? 8.694 6.394 -5.421 1.00 76.25 86 VAL A N 1
ATOM 698 C CA . VAL A 1 86 ? 8.647 7.867 -5.543 1.00 76.25 86 VAL A CA 1
ATOM 699 C C . VAL A 1 86 ? 10.014 8.529 -5.317 1.00 76.25 86 VAL A C 1
ATOM 701 O O . VAL A 1 86 ? 10.333 9.531 -5.951 1.00 76.25 86 VAL A O 1
ATOM 704 N N . HIS A 1 87 ? 10.817 8.017 -4.378 1.00 76.44 87 HIS A N 1
ATOM 705 C CA . HIS A 1 87 ? 12.118 8.615 -4.059 1.00 76.44 87 HIS A CA 1
ATOM 706 C C . HIS A 1 87 ? 13.218 8.196 -5.040 1.00 76.44 87 HIS A C 1
ATOM 708 O O . HIS A 1 87 ? 14.102 9.003 -5.322 1.00 76.44 87 HIS A O 1
ATOM 714 N N . LEU A 1 88 ? 13.189 6.959 -5.543 1.00 73.19 88 LEU A N 1
ATOM 715 C CA . LEU A 1 88 ? 14.149 6.481 -6.540 1.00 73.19 88 LEU A CA 1
ATOM 716 C C . LEU A 1 88 ? 13.877 7.101 -7.913 1.00 73.19 88 LEU A C 1
ATOM 718 O O . LEU A 1 88 ? 14.823 7.527 -8.569 1.00 73.19 88 LEU A O 1
ATOM 722 N N . SER A 1 89 ? 12.607 7.242 -8.300 1.00 58.62 89 SER A N 1
ATOM 723 C CA . SER A 1 89 ? 12.215 7.853 -9.574 1.00 58.62 89 SER A CA 1
ATOM 724 C C . SER A 1 89 ? 12.442 9.371 -9.622 1.00 58.62 89 SER A C 1
ATOM 726 O O . SER A 1 89 ? 12.533 9.940 -10.701 1.00 58.62 89 SER A O 1
ATOM 728 N N . MET A 1 90 ? 12.606 10.047 -8.474 1.00 58.16 90 MET A N 1
ATOM 729 C CA . MET A 1 90 ? 13.052 11.453 -8.409 1.00 58.16 90 MET A CA 1
ATOM 730 C C . MET A 1 90 ? 14.564 11.656 -8.599 1.00 58.16 90 MET A C 1
ATOM 732 O O . MET A 1 90 ? 15.003 12.801 -8.723 1.00 58.16 90 MET A O 1
ATOM 736 N N . LEU A 1 91 ? 15.368 10.589 -8.547 1.00 49.25 91 LEU A N 1
ATOM 737 C CA . LEU A 1 91 ? 16.833 10.654 -8.640 1.00 49.25 91 LEU A CA 1
ATOM 738 C C . LEU A 1 91 ? 17.387 10.231 -10.012 1.00 49.25 91 LEU A C 1
ATOM 740 O O . LEU A 1 91 ? 18.587 10.411 -10.234 1.00 49.25 91 LEU A O 1
ATOM 744 N N . MET A 1 92 ? 16.548 9.690 -10.900 1.00 48.91 92 MET A N 1
ATOM 745 C CA . MET A 1 92 ? 16.867 9.397 -12.306 1.00 48.91 92 MET A CA 1
ATOM 746 C C . MET A 1 92 ? 16.404 10.530 -13.221 1.00 48.91 92 MET A C 1
ATOM 748 O O . MET A 1 92 ? 17.152 10.822 -14.182 1.00 48.91 92 MET A O 1
#

Foldseek 3Di:
DPDPPDDDDDPVRCVVDVVNVVVVLVVLLVVLVVVLVVLVVVCVVVVFDDAPDSLSSLVSCCVVVNDPPVVSVVSSVSVVVNVVSVVVVVVD

pLDDT: mean 89.11, std 13.5, range [41.91, 98.44]

Radius of gyration: 16.08 Å; chains: 1; bounding box: 34×23×41 Å

Secondary structure (DSSP, 8-state):
----TT----HHHHTT-HHHHHHHHHHHHHHHHHHHHHHHHHHHHHT-PPPSSTTHHHHHHHHTTSS-HHHHHHHHHHHHHHHHHHHHHT--